Protein AF-A0A951CZ72-F1 (afdb_monomer)

Secondary structure (DSSP, 8-state):
-PPPEEEE-TTSTHHHHHHHHHHHT---EEEE--GGGGGSHHHHHH-TTS-S-EEE-TTS-EEE-HHHHHHHHHHH-GGG--SPPTT-HHHHHHHHHHHHIIIIIHHHHHHHHHHHHTT----THHHHHHTT-

Sequence (133 aa):
MTRPRLYYMPRTRSSRVLWLLEEIGAPYDLTEIRGAQRRSEDHLLRHPLGRVPALQLGDGETMFESAAICLQLTDLNPGAGLIGPIGSTARALVYQWVVFAVAELEGPLFRWIHELGEGVTDSPAHDRFADAA

Foldseek 3Di:
DAAKEWEDEPPDLSVLLVVLCVLLVGDHHYHYQDDCSLVDPVQCVQPVNSDDTWMQHRVRDIDDDSLVSSVVVCVVRVVSVPADDPPDPRNVVVVVVSCCCVPPNVVVVVVVVVCVVVVNPDDPVVVVVVVVD

Radius of gyration: 17.44 Å; Cα contacts (8 Å, |Δi|>4): 153; chains: 1; bounding box: 43×34×42 Å

pLDDT: mean 89.32, std 14.62, range [40.91, 98.62]

Solvent-accessible surface area (backbone atoms only — not comparable to full-atom values): 7646 Å² total; per-residue (Å²): 124,53,66,33,34,41,35,28,41,89,96,43,66,21,48,59,44,56,49,50,42,60,74,60,67,59,77,66,45,82,42,81,57,56,81,71,48,32,72,33,70,76,40,33,76,46,23,86,82,32,62,57,26,26,38,33,42,38,87,68,53,64,44,52,53,46,67,57,49,44,56,50,54,35,66,77,37,64,88,60,66,80,58,48,58,91,93,34,68,64,27,51,52,51,50,51,52,55,50,44,40,66,74,60,46,44,60,57,50,55,50,49,55,49,36,54,75,72,70,51,86,82,57,81,66,61,59,66,60,64,79,74,114

Structure (mmCIF, N/CA/C/O backbone):
data_AF-A0A951CZ72-F1
#
_entry.id   AF-A0A951CZ72-F1
#
loop_
_atom_site.group_PDB
_atom_site.id
_atom_site.type_symbol
_atom_site.label_atom_id
_atom_site.label_alt_id
_atom_site.label_comp_id
_atom_site.label_asym_id
_atom_site.label_entity_id
_atom_site.label_seq_id
_atom_site.pdbx_PDB_ins_code
_atom_site.Cartn_x
_atom_site.Cartn_y
_atom_site.Cartn_z
_atom_site.occupancy
_atom_site.B_iso_or_equiv
_atom_site.auth_seq_id
_atom_site.auth_comp_id
_atom_site.auth_asym_id
_atom_site.auth_atom_id
_atom_site.pdbx_PDB_model_num
ATOM 1 N N . MET A 1 1 ? -19.123 8.563 -7.603 1.00 56.09 1 MET A N 1
ATOM 2 C CA . MET A 1 1 ? -17.717 8.177 -7.360 1.00 56.09 1 MET A CA 1
ATOM 3 C C . MET A 1 1 ? -17.443 6.922 -8.161 1.00 56.09 1 MET A C 1
ATOM 5 O O . MET A 1 1 ? -18.317 6.062 -8.217 1.00 56.09 1 MET A O 1
ATOM 9 N N . THR A 1 2 ? -16.310 6.855 -8.852 1.00 76.31 2 THR A N 1
ATOM 10 C CA . THR A 1 2 ? -15.920 5.674 -9.633 1.00 76.31 2 THR A CA 1
ATOM 11 C C . THR A 1 2 ? -15.331 4.610 -8.710 1.00 76.31 2 THR A C 1
ATOM 13 O O . THR A 1 2 ? -14.858 4.918 -7.620 1.00 76.31 2 THR A O 1
ATOM 16 N N . ARG A 1 3 ? -15.374 3.341 -9.118 1.00 90.81 3 ARG A N 1
ATOM 17 C CA . ARG A 1 3 ? -14.654 2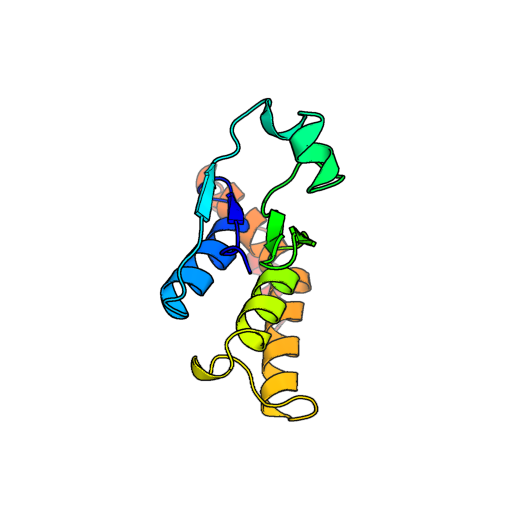.270 -8.412 1.00 90.81 3 ARG A CA 1
ATOM 18 C C . ARG A 1 3 ? -13.138 2.485 -8.532 1.00 90.81 3 ARG A C 1
ATOM 20 O O . ARG A 1 3 ? -12.703 2.989 -9.572 1.00 90.81 3 ARG A O 1
ATOM 27 N N . PRO A 1 4 ? -12.340 2.123 -7.514 1.00 95.69 4 PRO A N 1
ATOM 28 C CA . PRO A 1 4 ? -10.891 2.237 -7.600 1.00 95.69 4 PRO A CA 1
ATOM 29 C C . PRO A 1 4 ? -10.341 1.334 -8.708 1.00 95.69 4 PRO A C 1
ATOM 31 O O . PRO A 1 4 ? -10.908 0.278 -8.996 1.00 95.69 4 PRO A O 1
ATOM 34 N N . ARG A 1 5 ? -9.224 1.735 -9.321 1.00 97.69 5 ARG A N 1
ATOM 35 C CA . ARG A 1 5 ? -8.542 0.962 -10.365 1.00 97.69 5 ARG A CA 1
ATOM 36 C C . ARG A 1 5 ? -7.110 0.645 -9.973 1.00 97.69 5 ARG A C 1
ATOM 38 O O . ARG A 1 5 ? -6.295 1.549 -9.794 1.00 97.69 5 ARG A O 1
ATOM 45 N N . LEU A 1 6 ? -6.796 -0.644 -9.905 1.00 98.12 6 LEU A N 1
ATOM 46 C CA . LEU A 1 6 ? -5.459 -1.143 -9.622 1.00 98.12 6 LEU A CA 1
ATOM 47 C C . LEU A 1 6 ? -4.693 -1.417 -10.922 1.00 98.12 6 LEU A C 1
ATOM 49 O O . LEU A 1 6 ? -5.098 -2.244 -11.741 1.00 98.12 6 LEU A O 1
ATOM 53 N N . TYR A 1 7 ? -3.538 -0.771 -11.066 1.00 98.19 7 TYR A N 1
ATOM 54 C CA . TYR A 1 7 ? -2.551 -1.068 -12.099 1.00 98.19 7 TYR A CA 1
ATOM 55 C C . TYR A 1 7 ? -1.487 -2.009 -11.520 1.00 98.19 7 TYR A C 1
ATOM 57 O O . TYR A 1 7 ? -0.756 -1.637 -10.596 1.00 98.19 7 TYR A O 1
ATOM 65 N N . TYR A 1 8 ? -1.410 -3.239 -12.036 1.00 97.06 8 TYR A N 1
ATOM 66 C CA . TYR A 1 8 ? -0.665 -4.336 -11.402 1.00 97.06 8 TYR A CA 1
ATOM 67 C C . TYR A 1 8 ? 0.168 -5.167 -12.384 1.00 97.06 8 TYR A C 1
ATOM 69 O O . TYR A 1 8 ? 0.017 -5.069 -13.598 1.00 97.06 8 TYR A O 1
ATOM 77 N N . MET A 1 9 ? 1.046 -6.008 -11.837 1.00 94.00 9 MET A N 1
ATOM 78 C CA . MET A 1 9 ? 1.746 -7.062 -12.573 1.00 94.00 9 MET A CA 1
ATOM 79 C C . MET A 1 9 ? 1.851 -8.306 -11.677 1.00 94.00 9 MET A C 1
ATOM 81 O O . MET A 1 9 ? 2.240 -8.163 -10.511 1.00 94.00 9 MET A O 1
ATOM 85 N N . PRO A 1 10 ? 1.555 -9.520 -12.176 1.00 89.12 10 PRO A N 1
ATOM 86 C CA . PRO A 1 10 ? 1.688 -10.747 -11.392 1.00 89.12 10 PRO A CA 1
ATOM 87 C C . PRO A 1 10 ? 3.093 -10.927 -10.803 1.00 89.12 10 PRO A C 1
ATOM 89 O O . PRO A 1 10 ? 4.080 -10.525 -11.418 1.00 89.12 10 PRO A O 1
ATOM 92 N N . ARG A 1 11 ? 3.187 -11.582 -9.636 1.00 85.94 11 ARG A N 1
ATOM 93 C CA . ARG A 1 11 ? 4.459 -11.873 -8.937 1.00 85.94 11 ARG A CA 1
ATOM 94 C C . ARG A 1 11 ? 5.269 -10.614 -8.594 1.00 85.94 11 ARG A C 1
ATOM 96 O O . ARG A 1 11 ? 6.490 -10.586 -8.703 1.00 85.94 11 ARG A O 1
ATOM 103 N N . THR A 1 12 ? 4.581 -9.557 -8.168 1.00 91.19 12 THR A N 1
ATOM 104 C CA . THR A 1 12 ? 5.208 -8.324 -7.672 1.00 91.19 12 THR A CA 1
ATOM 105 C C . THR A 1 12 ? 4.564 -7.877 -6.369 1.00 91.19 12 THR A C 1
ATOM 107 O O . THR A 1 12 ? 3.573 -8.443 -5.916 1.00 91.19 12 THR A O 1
ATOM 110 N N . ARG A 1 13 ? 5.064 -6.777 -5.801 1.00 94.44 13 ARG A N 1
ATOM 111 C CA . ARG A 1 13 ? 4.446 -6.114 -4.646 1.00 94.44 13 ARG A CA 1
ATOM 112 C C . ARG A 1 13 ? 2.992 -5.697 -4.885 1.00 94.44 13 ARG A C 1
ATOM 114 O O . ARG A 1 13 ? 2.265 -5.531 -3.916 1.00 94.44 13 ARG A O 1
ATOM 121 N N . SER A 1 14 ? 2.536 -5.585 -6.137 1.00 95.88 14 SER A N 1
ATOM 122 C CA . SER A 1 14 ? 1.122 -5.311 -6.429 1.00 95.88 14 SER A CA 1
ATOM 123 C C . SER A 1 14 ? 0.179 -6.448 -6.011 1.00 95.88 14 SER A C 1
ATOM 125 O O . SER A 1 14 ? -0.989 -6.184 -5.738 1.00 95.88 14 SER A O 1
ATOM 127 N N . SER A 1 15 ? 0.684 -7.678 -5.849 1.00 93.81 15 SER A N 1
ATOM 128 C CA . SER A 1 15 ? -0.110 -8.827 -5.399 1.00 93.81 15 SER A CA 1
ATOM 129 C C . SER A 1 15 ? -0.722 -8.637 -4.009 1.00 93.81 15 SER A C 1
ATOM 131 O O . SER A 1 15 ? -1.824 -9.119 -3.784 1.00 93.81 15 SER A O 1
ATOM 133 N N . ARG A 1 16 ? -0.073 -7.899 -3.094 1.00 95.19 16 ARG A N 1
ATOM 134 C CA . ARG A 1 16 ? -0.660 -7.637 -1.765 1.00 95.19 16 ARG A CA 1
ATOM 135 C C . ARG A 1 16 ? -1.873 -6.712 -1.829 1.00 95.19 16 ARG A C 1
ATOM 137 O O . ARG A 1 16 ? -2.802 -6.877 -1.055 1.00 95.19 16 ARG A O 1
ATOM 144 N N . VAL A 1 17 ? -1.855 -5.747 -2.753 1.00 97.62 17 VAL A N 1
ATOM 145 C CA . VAL A 1 17 ? -2.970 -4.812 -2.940 1.00 97.62 17 VAL A CA 1
ATOM 146 C C . VAL A 1 17 ? -4.148 -5.551 -3.553 1.00 97.62 17 VAL A C 1
ATOM 148 O O . VAL A 1 17 ? -5.269 -5.387 -3.092 1.00 97.62 17 VAL A O 1
ATOM 151 N N . LEU A 1 18 ? -3.874 -6.397 -4.552 1.00 96.44 18 LEU A N 1
ATOM 152 C CA . LEU A 1 18 ? -4.884 -7.267 -5.141 1.00 96.44 18 LEU A CA 1
ATOM 153 C C . LEU A 1 18 ? -5.515 -8.173 -4.076 1.00 96.44 18 LEU A C 1
ATOM 155 O O . LEU A 1 18 ? -6.730 -8.194 -3.955 1.00 96.44 18 LEU A O 1
ATOM 159 N N . TRP A 1 19 ? -4.699 -8.849 -3.262 1.00 96.25 19 TRP A N 1
ATOM 160 C CA . TRP A 1 19 ? -5.198 -9.693 -2.176 1.00 96.25 19 TRP A CA 1
ATOM 161 C C . TRP A 1 19 ? -6.050 -8.911 -1.170 1.00 96.25 19 TRP A C 1
ATOM 163 O O . TRP A 1 19 ? -7.154 -9.333 -0.856 1.00 96.25 19 TRP A O 1
ATOM 173 N N . LEU A 1 20 ? -5.596 -7.736 -0.726 1.00 97.25 20 LEU A N 1
ATOM 174 C CA . LEU A 1 20 ? -6.371 -6.910 0.199 1.00 97.25 20 LEU A CA 1
ATOM 175 C C . LEU A 1 20 ? -7.728 -6.482 -0.383 1.00 97.25 20 LEU A C 1
ATOM 177 O O . LEU A 1 20 ? -8.713 -6.447 0.346 1.00 97.25 20 LEU A O 1
ATOM 181 N N . LEU A 1 21 ? -7.792 -6.139 -1.673 1.00 95.75 21 LEU A N 1
ATOM 182 C CA . LEU A 1 21 ? -9.057 -5.787 -2.326 1.00 95.75 21 LEU A CA 1
ATOM 183 C C . LEU A 1 21 ? -10.044 -6.962 -2.321 1.00 95.75 21 LEU A C 1
ATOM 185 O O . LEU A 1 21 ? -11.229 -6.740 -2.079 1.00 95.75 21 LEU A O 1
ATOM 189 N N . GLU A 1 22 ? -9.553 -8.189 -2.525 1.00 96.06 22 GLU A N 1
ATOM 190 C CA . GLU A 1 22 ? -10.360 -9.409 -2.389 1.00 96.06 22 GLU A CA 1
ATOM 191 C C . GLU A 1 22 ? -10.850 -9.611 -0.947 1.00 96.06 22 GLU A C 1
ATOM 193 O O . GLU A 1 22 ? -12.037 -9.846 -0.743 1.00 96.06 22 GLU A O 1
ATOM 198 N N . GLU A 1 23 ? -9.979 -9.452 0.058 1.00 95.94 23 GLU A N 1
ATOM 199 C CA . GLU A 1 23 ? -10.349 -9.583 1.482 1.00 95.94 23 GLU A CA 1
ATOM 200 C C . GLU A 1 23 ? -11.390 -8.542 1.920 1.00 95.94 23 GLU A C 1
ATOM 202 O O . GLU A 1 23 ? -12.292 -8.837 2.701 1.00 95.94 23 GLU A O 1
ATOM 207 N N . ILE A 1 24 ? -11.290 -7.312 1.406 1.00 95.81 24 ILE A N 1
ATOM 208 C CA . ILE A 1 24 ? -12.277 -6.255 1.661 1.00 95.81 24 ILE A CA 1
ATOM 209 C C . ILE A 1 24 ? -13.623 -6.582 0.986 1.00 95.81 24 ILE A C 1
ATOM 211 O O . ILE A 1 24 ? -14.671 -6.141 1.462 1.00 95.81 24 ILE A O 1
ATOM 215 N N . GLY A 1 25 ? -13.614 -7.316 -0.131 1.00 92.25 25 GLY A N 1
ATOM 216 C CA . GLY A 1 25 ? -14.812 -7.635 -0.910 1.00 92.25 25 GLY A CA 1
ATOM 217 C C . GLY A 1 25 ? -15.426 -6.432 -1.641 1.00 92.25 25 GLY A C 1
ATOM 218 O O . GLY A 1 25 ? -16.592 -6.476 -2.038 1.00 92.25 25 GLY A O 1
ATOM 219 N N . ALA A 1 26 ? -14.673 -5.340 -1.812 1.00 86.31 26 ALA A N 1
ATOM 220 C CA . ALA A 1 26 ? -15.140 -4.144 -2.512 1.00 86.31 26 ALA A CA 1
ATOM 221 C C . ALA A 1 26 ? -14.942 -4.269 -4.035 1.00 86.31 26 ALA A C 1
ATOM 223 O O . ALA A 1 26 ? -13.934 -4.812 -4.483 1.00 86.31 26 ALA A O 1
ATOM 224 N N . PRO A 1 27 ? -15.850 -3.721 -4.865 1.00 91.75 27 PRO A N 1
ATOM 225 C CA . PRO A 1 27 ? -15.679 -3.731 -6.313 1.00 91.75 27 PRO A CA 1
ATOM 226 C C . PRO A 1 27 ? -14.517 -2.826 -6.744 1.00 91.75 27 PRO A C 1
ATOM 228 O O . PRO A 1 27 ? -14.433 -1.666 -6.338 1.00 91.75 27 PRO A O 1
ATOM 231 N N . TYR A 1 28 ? -13.670 -3.322 -7.644 1.00 95.69 28 TYR A N 1
ATOM 232 C CA . TYR A 1 28 ? -12.545 -2.580 -8.211 1.00 95.69 28 TYR A CA 1
ATOM 233 C C . TYR A 1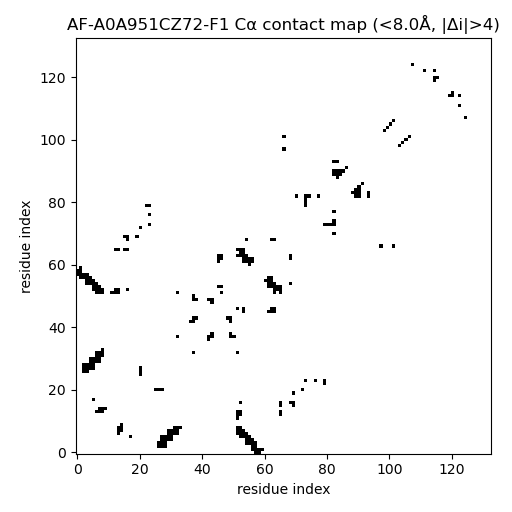 28 ? -12.351 -2.921 -9.695 1.00 95.69 28 TYR A C 1
ATOM 235 O O . TYR A 1 28 ? -12.830 -3.940 -10.189 1.00 95.69 28 TYR A O 1
ATOM 243 N N . ASP A 1 29 ? -11.664 -2.043 -10.420 1.00 97.00 29 ASP A N 1
ATOM 244 C CA . ASP A 1 29 ? -11.166 -2.324 -11.764 1.00 97.00 29 ASP A CA 1
ATOM 245 C C . ASP A 1 29 ? -9.708 -2.786 -11.706 1.00 97.00 29 ASP A C 1
ATOM 247 O O . ASP A 1 29 ? -8.901 -2.265 -10.934 1.00 97.00 29 ASP A O 1
ATOM 251 N N . LEU A 1 30 ? -9.340 -3.711 -12.587 1.00 96.44 30 LEU A N 1
ATOM 252 C CA . LEU A 1 30 ? -7.986 -4.241 -12.678 1.00 96.44 30 LEU A CA 1
ATOM 253 C C . LEU A 1 30 ? -7.388 -3.944 -14.053 1.00 96.44 30 LEU A C 1
ATOM 255 O O . LEU A 1 30 ? -8.049 -4.070 -15.083 1.00 96.44 30 LEU A O 1
ATOM 259 N N . THR A 1 31 ? -6.131 -3.513 -14.097 1.00 97.12 31 THR A N 1
ATOM 260 C CA . THR A 1 31 ? -5.403 -3.274 -15.350 1.00 97.12 31 THR A CA 1
ATOM 261 C C . THR A 1 31 ? -3.982 -3.802 -15.227 1.00 97.12 31 THR A C 1
ATOM 263 O O . THR A 1 31 ? -3.184 -3.315 -14.430 1.00 97.12 31 THR A O 1
ATOM 266 N N . GLU A 1 32 ? -3.658 -4.821 -16.016 1.00 96.06 32 GLU A N 1
ATOM 267 C CA . GLU A 1 32 ? -2.311 -5.383 -16.047 1.00 96.06 32 GLU A CA 1
ATOM 268 C C . GLU A 1 32 ? -1.364 -4.468 -16.838 1.00 96.06 32 GLU A C 1
ATOM 270 O O . GLU A 1 32 ? -1.675 -4.055 -17.955 1.00 96.06 32 GLU A O 1
ATOM 275 N N . ILE A 1 33 ? -0.196 -4.172 -16.267 1.00 96.38 33 ILE A N 1
ATOM 276 C CA . ILE A 1 33 ? 0.885 -3.419 -16.906 1.00 96.38 33 ILE A CA 1
ATOM 277 C C . ILE A 1 33 ? 1.995 -4.392 -17.310 1.00 96.38 33 ILE A C 1
ATOM 279 O O . ILE A 1 33 ? 2.611 -5.038 -16.460 1.00 96.38 33 ILE A O 1
ATOM 283 N N . ARG A 1 34 ? 2.293 -4.466 -18.611 1.00 92.50 34 ARG A N 1
ATOM 284 C CA . ARG A 1 34 ? 3.244 -5.421 -19.199 1.00 92.50 34 ARG A CA 1
ATOM 285 C C . ARG A 1 34 ? 4.440 -4.735 -19.849 1.00 92.50 34 ARG A C 1
ATOM 287 O O . ARG A 1 34 ? 4.289 -3.766 -20.591 1.00 92.50 34 ARG A O 1
ATOM 294 N N . GLY A 1 35 ? 5.634 -5.297 -19.642 1.00 90.44 35 GLY A N 1
ATOM 295 C CA . GLY A 1 35 ? 6.849 -4.961 -20.397 1.00 90.44 35 GLY A CA 1
ATOM 296 C C . GLY A 1 35 ? 7.085 -3.453 -20.549 1.00 90.44 35 GLY A C 1
ATOM 297 O O . GLY A 1 35 ? 7.260 -2.741 -19.558 1.00 90.44 35 GLY A O 1
ATOM 298 N N . ALA A 1 36 ? 7.060 -2.971 -21.795 1.00 92.31 36 ALA A N 1
ATOM 299 C CA . ALA A 1 36 ? 7.306 -1.573 -22.149 1.00 92.31 36 ALA A CA 1
ATOM 300 C C . ALA A 1 36 ? 6.237 -0.587 -21.639 1.00 92.31 36 ALA A C 1
ATOM 302 O O . ALA A 1 36 ? 6.546 0.591 -21.467 1.00 92.31 36 ALA A O 1
ATOM 303 N N . GLN A 1 37 ? 5.016 -1.038 -21.314 1.00 93.62 37 GLN A N 1
ATOM 304 C CA . GLN A 1 37 ? 3.948 -0.162 -20.797 1.00 93.62 37 GLN A CA 1
ATOM 305 C C . GLN A 1 37 ? 4.348 0.539 -19.493 1.00 93.62 37 GLN A C 1
ATOM 307 O O . GLN A 1 37 ? 3.897 1.648 -19.223 1.00 93.62 37 GLN A O 1
ATOM 312 N N . ARG A 1 38 ? 5.272 -0.052 -18.726 1.00 94.06 38 ARG A N 1
ATOM 313 C CA . ARG A 1 38 ? 5.882 0.552 -17.531 1.00 94.06 38 ARG A CA 1
ATOM 314 C C . ARG A 1 38 ? 6.585 1.887 -17.798 1.00 94.06 38 ARG A C 1
ATOM 316 O O . ARG A 1 38 ? 6.833 2.636 -16.860 1.00 94.06 38 ARG A O 1
ATOM 323 N N . ARG A 1 39 ? 6.958 2.149 -19.051 1.00 96.06 39 ARG A N 1
ATOM 324 C CA . ARG A 1 39 ? 7.629 3.372 -19.509 1.00 96.06 39 ARG A CA 1
ATOM 325 C C . ARG A 1 39 ? 6.731 4.251 -20.382 1.00 96.06 39 ARG A C 1
ATOM 327 O O . ARG A 1 39 ? 7.216 5.246 -20.902 1.00 96.06 39 ARG A O 1
ATOM 334 N N . SER A 1 40 ? 5.458 3.888 -20.554 1.00 97.00 40 SER A N 1
ATOM 335 C CA . SER A 1 40 ? 4.495 4.751 -21.243 1.00 97.00 40 SER A CA 1
ATOM 336 C C . SER A 1 40 ? 4.282 6.046 -20.463 1.00 97.00 40 SER A C 1
ATOM 338 O O . SER A 1 40 ? 4.328 6.038 -19.232 1.00 97.00 40 SER A O 1
ATOM 340 N N . GLU A 1 41 ? 4.029 7.136 -21.183 1.00 96.81 41 GLU A N 1
ATOM 341 C CA . GLU A 1 41 ? 3.721 8.445 -20.599 1.00 96.81 41 GLU A CA 1
ATOM 342 C C . GLU A 1 41 ? 2.561 8.342 -19.597 1.00 96.81 41 GLU A C 1
ATOM 344 O O . GLU A 1 41 ? 2.718 8.702 -18.431 1.00 96.81 41 GLU A O 1
ATOM 349 N N . ASP A 1 42 ? 1.468 7.686 -19.998 1.00 95.44 42 ASP A N 1
ATOM 350 C CA . ASP A 1 42 ? 0.309 7.407 -19.147 1.00 95.44 42 ASP A CA 1
ATOM 351 C C . ASP A 1 42 ? 0.665 6.718 -17.823 1.00 95.44 42 ASP A C 1
ATOM 353 O O . ASP A 1 42 ? 0.112 7.051 -16.775 1.00 95.44 42 ASP A O 1
ATOM 357 N N . HIS A 1 43 ? 1.555 5.720 -17.840 1.00 97.00 43 HIS A N 1
ATOM 358 C CA . HIS A 1 43 ? 1.917 5.005 -16.611 1.00 97.00 43 HIS A CA 1
ATOM 359 C C . HIS A 1 43 ? 2.901 5.794 -15.749 1.00 97.00 43 HIS A C 1
ATOM 361 O O . HIS A 1 43 ? 2.847 5.706 -14.523 1.00 97.00 43 HIS A O 1
ATOM 367 N N . LEU A 1 44 ? 3.773 6.590 -16.364 1.00 97.19 44 LEU A N 1
ATOM 368 C CA . LEU A 1 44 ? 4.699 7.458 -15.639 1.00 97.19 44 LEU A CA 1
ATOM 369 C C . LEU A 1 44 ? 3.972 8.590 -14.902 1.00 97.19 44 LEU A C 1
ATOM 371 O O . LEU A 1 44 ? 4.399 8.951 -13.806 1.00 97.19 44 LEU A O 1
ATOM 375 N N . LEU A 1 45 ? 2.840 9.069 -15.432 1.00 96.00 45 LEU A N 1
ATOM 376 C CA . LEU A 1 45 ? 1.948 9.996 -14.723 1.00 96.00 45 LEU A CA 1
ATOM 377 C C . LEU A 1 45 ? 1.332 9.373 -13.458 1.00 96.00 45 LEU A C 1
ATOM 379 O O . LEU A 1 45 ? 1.089 10.077 -12.484 1.00 96.00 45 LEU A O 1
ATOM 383 N N . ARG A 1 46 ? 1.109 8.052 -13.445 1.00 96.00 46 ARG A N 1
ATOM 384 C CA . ARG A 1 46 ? 0.556 7.318 -12.288 1.00 96.00 46 ARG A CA 1
ATOM 385 C C . ARG A 1 46 ? 1.621 6.930 -11.268 1.00 96.00 46 ARG A C 1
ATOM 387 O O . ARG A 1 46 ? 1.359 6.903 -10.070 1.00 96.00 46 ARG A O 1
ATOM 394 N N . HIS A 1 47 ? 2.813 6.570 -11.742 1.00 97.19 47 HIS A N 1
ATOM 395 C CA . HIS A 1 47 ? 3.938 6.201 -10.896 1.00 97.19 47 HIS A CA 1
ATOM 396 C C . HIS A 1 47 ? 5.247 6.737 -11.494 1.00 97.19 47 HIS A C 1
ATOM 398 O O . HIS A 1 47 ? 5.725 6.193 -12.494 1.00 97.19 47 HIS A O 1
ATOM 404 N N . PRO A 1 48 ? 5.928 7.688 -10.826 1.00 95.38 48 PRO A N 1
ATOM 405 C CA . PRO A 1 48 ? 7.085 8.387 -11.399 1.00 95.38 48 PRO A CA 1
ATOM 406 C C . PRO A 1 48 ? 8.287 7.477 -11.708 1.00 95.38 48 PRO A C 1
ATOM 408 O O . PRO A 1 48 ? 9.146 7.819 -12.514 1.00 95.38 48 PRO A O 1
ATOM 411 N N . LEU A 1 49 ? 8.358 6.289 -11.096 1.00 96.50 49 LEU A N 1
ATOM 412 C CA . LEU A 1 49 ? 9.419 5.303 -11.335 1.00 96.50 49 LEU A CA 1
ATOM 413 C C . LEU A 1 49 ? 9.042 4.241 -12.381 1.00 96.50 49 LEU A C 1
ATOM 415 O O . LEU A 1 49 ? 9.854 3.355 -12.677 1.00 96.50 49 LEU A O 1
ATOM 419 N N . GLY A 1 50 ? 7.818 4.277 -12.918 1.00 96.25 50 GLY A N 1
ATOM 420 C CA . GLY A 1 50 ? 7.305 3.265 -13.844 1.00 96.25 50 GLY A CA 1
ATOM 421 C C . GLY A 1 50 ? 7.183 1.871 -13.213 1.00 96.25 50 GLY A C 1
ATOM 422 O O . GLY A 1 50 ? 7.405 0.842 -13.864 1.00 96.25 50 GLY A O 1
ATOM 423 N N . ARG A 1 51 ? 6.937 1.810 -11.901 1.00 96.44 51 ARG A N 1
ATOM 424 C CA . ARG A 1 51 ? 6.750 0.556 -11.153 1.00 96.44 51 ARG A CA 1
ATOM 425 C C . ARG A 1 51 ? 5.259 0.298 -10.927 1.00 96.44 51 ARG A C 1
ATOM 427 O O . ARG A 1 51 ? 4.411 1.095 -11.317 1.00 96.44 51 ARG A O 1
ATOM 434 N N . VAL A 1 52 ? 4.960 -0.853 -10.341 1.00 96.69 52 VAL 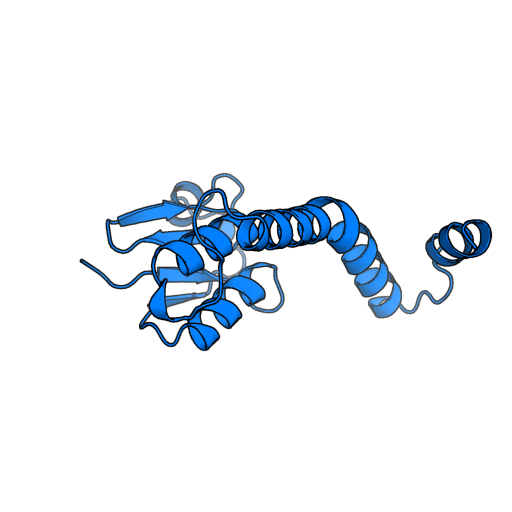A N 1
ATOM 435 C CA . VAL A 1 52 ? 3.629 -1.234 -9.861 1.00 96.69 52 VAL A CA 1
ATOM 436 C C . VAL A 1 52 ? 3.747 -1.647 -8.389 1.00 96.69 52 VAL A C 1
ATOM 438 O O . VAL A 1 52 ? 4.809 -2.145 -7.995 1.00 96.69 52 VAL A O 1
ATOM 441 N N . PRO A 1 53 ? 2.687 -1.492 -7.579 1.00 98.12 53 PRO A N 1
AT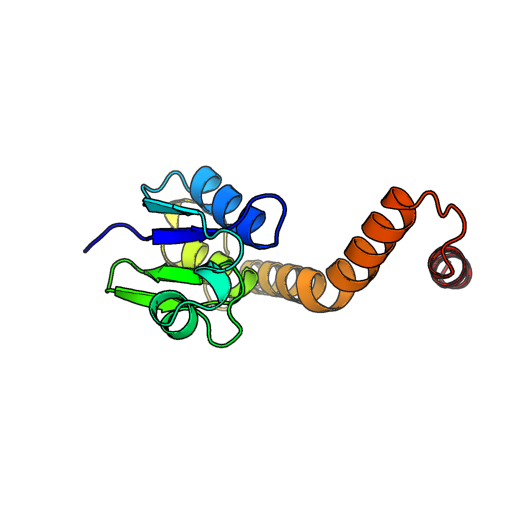OM 442 C CA . PRO A 1 53 ? 1.351 -1.010 -7.948 1.00 98.12 53 PRO A CA 1
ATOM 443 C C . PRO A 1 53 ? 1.257 0.512 -8.132 1.00 98.12 53 PRO A C 1
ATOM 445 O O . PRO A 1 53 ? 2.061 1.262 -7.585 1.00 98.12 53 PRO A O 1
ATOM 448 N N . ALA A 1 54 ? 0.229 0.934 -8.866 1.00 98.25 54 ALA A N 1
ATOM 449 C CA . ALA A 1 54 ? -0.385 2.253 -8.739 1.00 98.25 54 ALA A CA 1
ATOM 450 C C . ALA A 1 54 ? -1.898 2.054 -8.578 1.00 98.25 54 ALA A C 1
ATOM 452 O O . ALA A 1 54 ? -2.469 1.174 -9.230 1.00 98.25 54 ALA A O 1
ATOM 453 N N . LEU A 1 55 ? -2.538 2.834 -7.712 1.00 98.19 55 LEU A N 1
ATOM 454 C CA . LEU A 1 55 ? -3.977 2.786 -7.478 1.00 98.19 55 LEU A CA 1
ATOM 455 C C . LEU A 1 55 ? -4.581 4.140 -7.830 1.00 98.19 55 LEU A C 1
ATOM 457 O O . LEU A 1 55 ? -4.195 5.148 -7.246 1.00 98.19 55 LEU A O 1
ATOM 461 N N . GLN A 1 56 ? -5.543 4.144 -8.747 1.00 97.75 56 GLN A N 1
ATOM 462 C CA . GLN A 1 56 ? -6.445 5.275 -8.918 1.00 97.75 56 GLN A CA 1
ATOM 463 C C . GLN A 1 56 ? -7.623 5.112 -7.953 1.00 97.75 56 GLN A C 1
ATOM 465 O O . GLN A 1 56 ? -8.308 4.087 -7.975 1.00 97.75 56 GLN A O 1
ATOM 470 N N . LEU A 1 57 ? -7.833 6.102 -7.095 1.00 95.94 57 LEU A N 1
ATOM 471 C CA . LEU A 1 57 ? -8.908 6.168 -6.114 1.00 95.94 57 LEU A CA 1
ATOM 472 C C . LEU A 1 57 ? -10.241 6.551 -6.778 1.00 95.94 57 LEU A C 1
ATOM 474 O O . LEU A 1 57 ? -10.303 6.944 -7.944 1.00 95.94 57 LEU A O 1
ATOM 478 N N . GLY A 1 58 ? -11.342 6.413 -6.035 1.00 91.56 58 GLY A N 1
ATOM 479 C CA . GLY A 1 58 ? -12.689 6.667 -6.561 1.00 91.56 58 GLY A CA 1
ATOM 480 C C . GLY A 1 58 ? -13.028 8.140 -6.825 1.00 91.56 58 GLY A C 1
ATOM 481 O O . GLY A 1 58 ? -14.063 8.433 -7.433 1.00 91.56 58 GLY A O 1
ATOM 482 N N . ASP A 1 59 ? -12.171 9.049 -6.366 1.00 92.94 59 ASP A N 1
ATOM 483 C CA . ASP A 1 59 ? -12.173 10.487 -6.648 1.00 92.94 59 ASP A CA 1
ATOM 484 C C . ASP A 1 59 ? -11.265 10.867 -7.835 1.00 92.94 59 ASP A C 1
ATOM 486 O O . ASP A 1 59 ? -11.276 12.015 -8.269 1.00 92.94 59 ASP A O 1
ATOM 490 N N . GLY A 1 60 ? -10.537 9.902 -8.408 1.00 92.69 60 GLY A N 1
ATOM 491 C CA . GLY A 1 60 ? -9.663 10.088 -9.565 1.00 92.69 60 GLY A CA 1
ATOM 492 C C . GLY A 1 60 ? -8.190 10.318 -9.222 1.00 92.69 60 GLY A C 1
ATOM 493 O O . GLY A 1 60 ? -7.357 10.176 -10.123 1.00 92.69 60 GLY A O 1
ATOM 494 N N . GLU A 1 61 ? -7.860 10.589 -7.955 1.00 95.50 61 GLU A N 1
ATOM 495 C CA . GLU A 1 61 ? -6.476 10.745 -7.499 1.00 95.50 61 GLU A CA 1
ATOM 496 C C . GLU A 1 61 ? -5.698 9.437 -7.631 1.00 95.50 61 GLU A C 1
ATOM 498 O O . GLU A 1 61 ? -6.263 8.343 -7.577 1.00 95.50 61 GLU A O 1
ATOM 503 N N . THR A 1 62 ? -4.383 9.530 -7.822 1.00 96.69 62 THR A N 1
ATOM 504 C CA . THR A 1 62 ? -3.523 8.347 -7.948 1.00 96.69 62 THR A CA 1
ATOM 505 C C . THR A 1 62 ? -2.481 8.305 -6.848 1.00 96.69 62 THR A C 1
ATOM 507 O O . THR A 1 62 ? -1.822 9.296 -6.552 1.00 96.69 62 THR A O 1
ATOM 510 N N . MET A 1 63 ? -2.287 7.120 -6.280 1.00 97.56 63 MET A N 1
ATOM 511 C CA . MET A 1 63 ? -1.248 6.855 -5.296 1.00 97.56 63 MET A CA 1
ATOM 512 C C . MET A 1 63 ? -0.405 5.639 -5.691 1.00 97.56 63 MET A C 1
ATOM 514 O O . MET A 1 63 ? -0.873 4.702 -6.343 1.00 97.56 63 MET A O 1
ATOM 518 N N . PHE A 1 64 ? 0.854 5.652 -5.272 1.00 97.56 64 PHE A N 1
ATOM 519 C CA . PHE A 1 64 ? 1.792 4.538 -5.391 1.00 97.56 64 PHE A CA 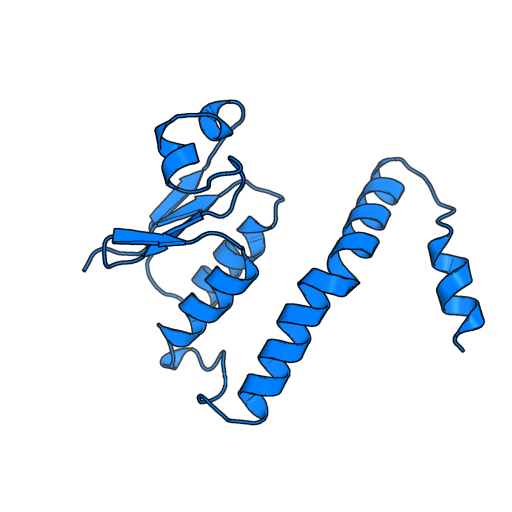1
ATOM 520 C C . PHE A 1 64 ? 2.349 4.185 -4.002 1.00 97.56 64 PHE A C 1
ATOM 522 O O . PHE A 1 64 ? 1.954 4.785 -3.008 1.00 97.56 64 PHE A O 1
ATOM 529 N N . GLU A 1 65 ? 3.237 3.191 -3.943 1.00 97.69 65 GLU A N 1
ATOM 530 C CA . GLU A 1 65 ? 3.652 2.452 -2.738 1.00 97.69 65 GLU A CA 1
ATOM 531 C C . GLU A 1 65 ? 2.604 1.459 -2.220 1.00 97.69 65 GLU A C 1
ATOM 533 O O . GLU A 1 65 ? 1.560 1.811 -1.677 1.00 97.69 65 GLU A O 1
ATOM 538 N N . SER A 1 66 ? 2.914 0.165 -2.358 1.00 97.94 66 SER A N 1
ATOM 539 C CA . SER A 1 66 ? 1.972 -0.922 -2.047 1.00 97.94 66 SER A CA 1
ATOM 540 C C . SER A 1 66 ? 1.473 -0.915 -0.598 1.00 97.94 66 SER A C 1
ATOM 542 O O . SER A 1 66 ? 0.301 -1.184 -0.363 1.00 97.94 66 SER A O 1
ATOM 544 N N . ALA A 1 67 ? 2.334 -0.576 0.364 1.00 98.19 67 ALA A N 1
ATOM 545 C CA . ALA A 1 67 ? 1.964 -0.494 1.773 1.00 98.19 67 ALA A CA 1
ATOM 546 C C . ALA A 1 67 ? 1.054 0.707 2.068 1.00 98.19 67 ALA A C 1
ATOM 548 O O . ALA A 1 67 ? 0.056 0.553 2.767 1.00 98.19 67 ALA A O 1
ATOM 549 N N . ALA A 1 68 ? 1.353 1.875 1.489 1.00 98.25 68 ALA A N 1
ATOM 550 C CA . ALA A 1 68 ? 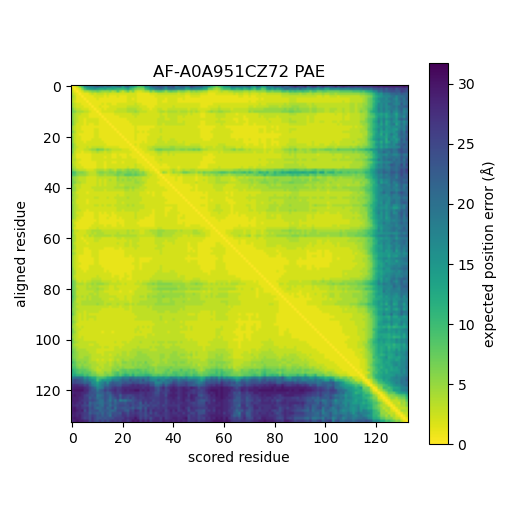0.516 3.064 1.630 1.00 98.25 68 ALA A CA 1
ATOM 551 C C . ALA A 1 68 ? -0.873 2.838 1.020 1.00 98.25 68 ALA A C 1
ATOM 553 O O . ALA A 1 68 ? -1.881 3.154 1.647 1.00 98.25 68 ALA A O 1
ATOM 554 N N . ILE A 1 69 ? -0.928 2.214 -0.162 1.00 98.31 69 ILE A N 1
ATOM 555 C CA . ILE A 1 69 ? -2.184 1.811 -0.801 1.00 98.31 69 ILE A CA 1
ATOM 556 C C . ILE A 1 69 ? -2.999 0.895 0.117 1.00 98.31 69 ILE A C 1
ATOM 558 O O . ILE A 1 69 ? -4.196 1.113 0.286 1.00 98.31 69 ILE A O 1
ATOM 562 N N . CYS A 1 70 ? -2.367 -0.112 0.728 1.00 98.19 70 CYS A N 1
ATOM 563 C CA . CYS A 1 70 ? -3.063 -1.014 1.640 1.00 98.19 70 CYS A CA 1
ATOM 564 C C . CYS A 1 70 ? -3.665 -0.281 2.843 1.00 98.19 70 CYS A C 1
ATOM 566 O O . CYS A 1 70 ? -4.842 -0.474 3.132 1.00 98.19 70 CYS A O 1
ATOM 568 N N . LEU A 1 71 ? -2.897 0.596 3.495 1.00 98.06 71 LEU A N 1
ATOM 569 C CA . LEU A 1 71 ? -3.388 1.391 4.625 1.00 98.06 71 LEU A CA 1
ATOM 570 C C . LEU A 1 71 ? -4.558 2.305 4.221 1.00 98.06 71 LEU A C 1
ATOM 572 O O . LEU A 1 71 ? -5.555 2.390 4.936 1.00 98.06 71 LEU A O 1
ATOM 576 N N . GLN A 1 72 ? -4.479 2.933 3.045 1.00 97.69 72 GLN A N 1
ATOM 577 C CA . GLN A 1 72 ? -5.570 3.762 2.532 1.00 97.69 72 GLN A CA 1
ATOM 578 C C . GLN A 1 72 ? -6.834 2.936 2.264 1.00 97.69 72 GLN A C 1
ATOM 580 O O . GLN A 1 72 ? -7.934 3.350 2.623 1.00 97.69 72 GLN A O 1
ATOM 585 N N . LEU A 1 73 ? -6.702 1.753 1.659 1.00 96.69 73 LEU A N 1
ATOM 586 C CA . LEU A 1 73 ? -7.840 0.873 1.395 1.00 96.69 73 LEU A CA 1
ATOM 587 C C . LEU A 1 73 ? -8.494 0.373 2.687 1.00 96.69 73 LEU A C 1
ATOM 589 O O . LEU A 1 73 ? -9.720 0.305 2.738 1.00 96.69 73 LEU A O 1
ATOM 593 N N . THR A 1 74 ? -7.721 0.077 3.737 1.00 96.94 74 THR A N 1
ATOM 594 C CA . THR A 1 74 ? -8.303 -0.284 5.039 1.00 96.94 74 THR A CA 1
ATOM 595 C C . THR A 1 74 ? -9.048 0.885 5.682 1.00 96.94 74 THR A C 1
ATOM 597 O O . THR A 1 74 ? -10.116 0.679 6.251 1.00 96.94 74 THR A O 1
ATOM 600 N N . ASP A 1 75 ? -8.542 2.114 5.538 1.00 96.38 75 ASP A N 1
ATOM 601 C CA . ASP A 1 75 ? -9.184 3.317 6.086 1.00 96.38 75 ASP A CA 1
ATOM 602 C C . ASP A 1 75 ? -10.481 3.675 5.353 1.00 96.38 75 ASP A C 1
ATOM 604 O O . ASP A 1 75 ? -11.453 4.098 5.979 1.00 96.38 75 ASP A O 1
ATOM 608 N N . LEU A 1 76 ? -10.528 3.452 4.038 1.00 94.81 76 LEU A N 1
ATOM 609 C CA . LEU A 1 76 ? -11.732 3.648 3.226 1.00 94.81 76 LEU A CA 1
ATOM 610 C C . LEU A 1 76 ? -12.801 2.567 3.449 1.00 94.81 76 LEU A C 1
ATOM 612 O O . LEU A 1 76 ? -13.951 2.768 3.064 1.00 94.81 76 LEU A O 1
ATOM 616 N N . ASN A 1 77 ? -12.446 1.437 4.069 1.00 94.44 77 ASN A N 1
ATOM 617 C CA . ASN A 1 77 ? -13.340 0.296 4.276 1.00 94.44 77 ASN A CA 1
ATOM 618 C C . ASN A 1 77 ? -13.365 -0.145 5.753 1.00 94.44 77 ASN A C 1
ATOM 620 O O . ASN A 1 77 ? -13.032 -1.291 6.064 1.00 94.44 77 ASN A O 1
ATOM 624 N N . PRO A 1 78 ? -13.805 0.720 6.690 1.00 93.31 78 PRO A N 1
ATOM 625 C CA . PRO A 1 78 ? -13.781 0.415 8.123 1.00 93.31 78 PRO A CA 1
ATOM 626 C C . PRO A 1 78 ? -14.632 -0.809 8.501 1.00 93.31 78 PRO A C 1
ATOM 628 O O . PRO A 1 78 ? -14.338 -1.480 9.487 1.00 93.31 78 PRO A O 1
ATOM 631 N N . GLY A 1 79 ? -15.653 -1.140 7.700 1.00 93.62 79 GLY A N 1
ATOM 632 C CA . GLY A 1 79 ? -16.487 -2.332 7.892 1.00 93.62 79 GLY A CA 1
ATOM 633 C C . GLY A 1 79 ? -15.739 -3.662 7.742 1.00 93.62 79 GLY A C 1
ATOM 634 O O . GLY A 1 79 ? -16.216 -4.669 8.254 1.00 93.62 79 GLY A O 1
ATOM 635 N N . ALA A 1 80 ? -14.562 -3.670 7.104 1.00 94.38 80 ALA A N 1
ATOM 636 C CA . ALA A 1 80 ? -13.728 -4.864 6.974 1.00 94.38 80 ALA A CA 1
ATOM 637 C C . ALA A 1 80 ? -12.972 -5.213 8.272 1.00 94.38 80 ALA A C 1
ATOM 639 O O . ALA A 1 80 ? -12.440 -6.311 8.396 1.00 94.38 80 ALA A O 1
ATOM 640 N N . GLY A 1 81 ? -12.888 -4.293 9.244 1.00 95.06 81 GLY A N 1
ATOM 641 C CA . GLY A 1 81 ? -12.230 -4.554 10.532 1.00 95.06 81 GLY A CA 1
ATOM 642 C C . GLY A 1 81 ? -10.714 -4.793 10.448 1.00 95.06 81 GLY A C 1
ATOM 643 O O . GLY A 1 81 ? -10.128 -5.326 11.386 1.00 95.06 81 GLY A O 1
ATOM 644 N N . LEU A 1 82 ? -10.073 -4.401 9.341 1.00 95.38 82 LEU A N 1
ATOM 645 C CA . LEU A 1 82 ? -8.658 -4.685 9.053 1.00 95.38 82 LEU A CA 1
ATOM 646 C C . LEU A 1 82 ? -7.676 -3.682 9.672 1.00 95.38 82 LEU A C 1
ATOM 648 O O . LEU A 1 82 ? -6.465 -3.899 9.644 1.00 95.38 82 LEU A O 1
ATOM 652 N N . ILE A 1 83 ? -8.174 -2.577 10.228 1.00 97.00 83 ILE A N 1
ATOM 653 C CA . ILE A 1 83 ? -7.348 -1.572 10.891 1.00 97.00 83 ILE A CA 1
ATOM 654 C C . ILE A 1 83 ? -8.044 -1.030 12.139 1.00 97.00 83 ILE A C 1
ATOM 656 O O . ILE A 1 83 ? -9.257 -0.829 12.162 1.00 97.00 83 ILE A O 1
ATOM 660 N N . GLY A 1 84 ? -7.267 -0.786 13.197 1.00 96.56 84 GLY A N 1
ATOM 661 C CA . GLY A 1 84 ? -7.782 -0.160 14.415 1.00 96.56 84 GLY A CA 1
ATOM 662 C C . GLY A 1 84 ? -8.173 1.313 14.202 1.00 96.56 84 GLY A C 1
ATOM 663 O O . GLY A 1 84 ? -7.788 1.918 13.196 1.00 96.56 84 GLY A O 1
ATOM 664 N N . PRO A 1 85 ? -8.879 1.942 15.159 1.00 96.62 85 PRO A N 1
ATOM 665 C CA . PRO A 1 85 ? -9.175 3.374 15.111 1.00 96.62 85 PRO A CA 1
ATOM 666 C C . PRO A 1 85 ? -7.914 4.245 15.066 1.00 96.62 85 PRO A C 1
ATOM 668 O O . PRO A 1 85 ? -6.864 3.866 15.600 1.00 96.62 85 PRO A O 1
ATOM 671 N N . ILE A 1 86 ? -8.027 5.438 14.478 1.00 96.69 86 ILE A N 1
ATOM 672 C CA . ILE A 1 86 ? -6.970 6.462 14.501 1.00 96.69 86 ILE A CA 1
ATOM 673 C C . ILE A 1 86 ? -6.546 6.732 15.953 1.00 96.69 86 ILE A C 1
ATOM 675 O O . ILE A 1 86 ? -7.387 6.902 16.832 1.00 96.69 86 ILE A O 1
ATOM 679 N N . GLY A 1 87 ? -5.234 6.734 16.207 1.00 97.50 87 GLY A N 1
ATOM 680 C CA . GLY A 1 87 ? -4.656 6.971 17.536 1.00 97.50 87 GLY A CA 1
ATOM 681 C C . GLY A 1 87 ? -4.710 5.785 18.509 1.00 97.50 87 GLY A C 1
ATOM 682 O O . GLY A 1 87 ? -4.184 5.891 19.612 1.00 97.50 87 GLY A O 1
ATOM 683 N N . SER A 1 88 ? -5.303 4.649 18.127 1.00 98.31 88 SER A N 1
ATOM 684 C CA . SER A 1 88 ? -5.340 3.456 18.983 1.00 98.31 88 SER A CA 1
ATOM 685 C C . SER A 1 88 ? -4.034 2.655 18.945 1.00 98.31 88 SER A C 1
ATOM 687 O O . SER A 1 88 ? -3.362 2.580 17.913 1.00 98.31 88 SER A O 1
ATOM 689 N N . THR A 1 89 ? -3.731 1.946 20.038 1.00 98.62 89 THR A N 1
ATOM 690 C CA . THR A 1 89 ? -2.636 0.960 20.080 1.00 98.62 89 THR A CA 1
ATOM 691 C C . THR A 1 89 ? -2.803 -0.121 19.012 1.00 98.62 89 THR A C 1
ATOM 693 O O . THR A 1 89 ? -1.826 -0.519 18.388 1.00 98.62 89 THR A O 1
ATOM 696 N N . ALA A 1 90 ? -4.038 -0.558 18.740 1.00 97.75 90 ALA A N 1
ATOM 697 C CA . ALA A 1 90 ? -4.315 -1.554 17.705 1.00 97.75 90 ALA A CA 1
ATOM 698 C C . ALA A 1 90 ? -3.832 -1.089 16.320 1.00 97.75 90 ALA A C 1
ATOM 700 O O . ALA A 1 90 ? -3.153 -1.833 15.617 1.00 97.75 90 ALA A O 1
ATOM 701 N N . ARG A 1 91 ? -4.109 0.166 15.945 1.00 98.25 91 ARG A N 1
ATOM 702 C CA . ARG A 1 91 ? -3.599 0.747 14.695 1.00 98.25 91 ARG A CA 1
ATOM 703 C C . ARG A 1 91 ? -2.086 0.956 14.727 1.00 98.25 91 ARG A C 1
ATOM 705 O O . ARG A 1 91 ? -1.429 0.701 13.723 1.00 98.25 91 ARG A O 1
ATOM 712 N N . ALA A 1 92 ? -1.525 1.373 15.862 1.00 98.50 92 ALA A N 1
ATOM 713 C CA . ALA A 1 92 ? -0.076 1.523 16.004 1.00 98.50 92 ALA A CA 1
ATOM 714 C C . ALA A 1 92 ? 0.670 0.200 15.747 1.00 98.50 92 ALA A C 1
ATOM 716 O O . ALA A 1 92 ? 1.688 0.197 15.059 1.00 98.50 92 ALA A O 1
ATOM 717 N N . LEU A 1 93 ? 0.129 -0.930 16.216 1.00 98.44 93 LEU A N 1
ATOM 718 C CA . LEU A 1 93 ? 0.700 -2.255 15.953 1.00 98.44 93 LEU A CA 1
ATOM 719 C C . LEU A 1 93 ? 0.595 -2.659 14.475 1.00 98.44 93 LEU A C 1
ATOM 721 O O . LEU A 1 93 ? 1.535 -3.249 13.945 1.00 98.44 93 LEU A O 1
ATOM 725 N N . VAL A 1 94 ? -0.491 -2.298 13.781 1.00 98.06 94 VAL A N 1
ATOM 726 C CA . VAL A 1 94 ? -0.589 -2.482 12.319 1.00 98.06 94 VAL A CA 1
ATOM 727 C C . VAL A 1 94 ? 0.505 -1.685 11.610 1.00 98.06 94 VAL A C 1
ATOM 729 O O . VAL A 1 94 ? 1.228 -2.238 10.784 1.00 98.06 94 VAL A O 1
ATOM 732 N N . TYR A 1 95 ? 0.680 -0.407 11.959 1.00 98.44 95 TYR A N 1
ATOM 733 C CA . TYR A 1 95 ? 1.733 0.427 11.375 1.00 98.44 95 TYR A CA 1
ATOM 734 C C . TYR A 1 95 ? 3.127 -0.147 11.624 1.00 98.44 95 TYR A C 1
ATOM 736 O O . TYR A 1 95 ? 3.922 -0.211 10.690 1.00 98.44 95 TYR A O 1
ATOM 744 N N . GLN A 1 96 ? 3.404 -0.616 12.844 1.00 98.62 96 GLN A N 1
ATOM 745 C CA . GLN A 1 96 ? 4.673 -1.258 13.180 1.00 98.62 96 GLN A CA 1
ATOM 746 C C . GLN A 1 96 ? 4.969 -2.429 12.237 1.00 98.62 96 GLN A C 1
ATOM 748 O O . GLN A 1 96 ? 6.044 -2.476 11.645 1.00 98.62 96 GLN A O 1
ATOM 753 N N . TRP A 1 97 ? 4.014 -3.346 12.055 1.00 98.06 97 TRP A N 1
ATOM 754 C CA . TRP A 1 97 ? 4.205 -4.509 11.188 1.00 98.06 97 TRP A CA 1
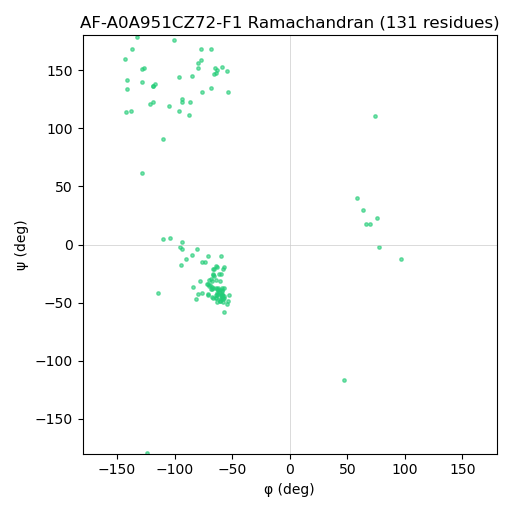ATOM 755 C C . TRP A 1 97 ? 4.313 -4.144 9.709 1.00 98.06 97 TRP A C 1
ATOM 757 O O . TRP A 1 97 ? 5.135 -4.724 9.004 1.00 98.06 97 TRP A O 1
ATOM 767 N N . VAL A 1 98 ? 3.540 -3.163 9.235 1.00 97.94 98 VAL A N 1
ATOM 768 C CA . VAL A 1 98 ? 3.624 -2.686 7.847 1.00 97.94 98 VAL A CA 1
ATOM 769 C C . VAL A 1 98 ? 4.987 -2.052 7.563 1.00 97.94 98 VAL A C 1
ATOM 771 O O . VAL A 1 98 ? 5.608 -2.367 6.547 1.00 97.94 98 VAL A O 1
ATOM 774 N N . VAL A 1 99 ? 5.475 -1.193 8.462 1.00 98.38 99 VAL A N 1
ATOM 775 C CA . VAL A 1 99 ? 6.786 -0.546 8.316 1.00 98.38 99 VAL A CA 1
ATOM 776 C C . VAL A 1 99 ? 7.906 -1.577 8.422 1.00 98.38 99 VAL A C 1
ATOM 778 O O . VAL A 1 99 ? 8.770 -1.601 7.551 1.00 98.38 99 VAL A O 1
ATOM 781 N N . PHE A 1 100 ? 7.862 -2.475 9.410 1.00 98.31 100 PHE A N 1
ATOM 782 C CA . PHE A 1 100 ? 8.836 -3.562 9.550 1.00 98.31 100 PHE A CA 1
ATOM 783 C C . PHE A 1 100 ? 8.891 -4.447 8.299 1.00 98.31 100 PHE A C 1
ATOM 785 O O . PHE A 1 100 ? 9.974 -4.759 7.806 1.00 98.31 100 PHE A O 1
ATOM 792 N N . ALA A 1 101 ? 7.731 -4.813 7.742 1.00 96.94 101 ALA A N 1
ATOM 793 C CA . ALA A 1 101 ? 7.670 -5.649 6.552 1.00 96.94 101 ALA A CA 1
ATOM 794 C C . ALA A 1 101 ? 8.416 -5.010 5.369 1.00 96.94 101 ALA A C 1
ATOM 796 O O . ALA A 1 101 ? 9.223 -5.669 4.717 1.00 96.94 101 ALA A O 1
ATOM 797 N N . VAL A 1 102 ? 8.178 -3.721 5.110 1.00 96.19 102 VAL A N 1
ATOM 798 C CA . VAL A 1 102 ? 8.784 -3.015 3.971 1.00 96.19 102 VAL A CA 1
ATOM 799 C C . VAL A 1 102 ? 10.250 -2.657 4.222 1.00 96.19 102 VAL A C 1
ATOM 801 O O . VAL A 1 102 ? 11.062 -2.783 3.306 1.00 96.19 102 VAL A O 1
ATOM 804 N N . ALA A 1 103 ? 10.585 -2.202 5.430 1.00 96.38 103 ALA A N 1
ATOM 805 C CA . ALA A 1 103 ? 11.917 -1.696 5.756 1.00 96.38 103 ALA A CA 1
ATOM 806 C C . ALA A 1 103 ? 12.929 -2.816 6.025 1.00 96.38 103 ALA A C 1
ATOM 808 O O . ALA A 1 103 ? 14.051 -2.750 5.531 1.00 96.38 103 ALA A O 1
ATOM 809 N N . GLU A 1 104 ? 12.522 -3.855 6.758 1.00 95.94 104 GLU A N 1
ATOM 810 C CA . GLU A 1 104 ? 13.446 -4.852 7.308 1.00 95.94 104 GLU A CA 1
ATOM 811 C C . GLU A 1 104 ? 13.254 -6.240 6.698 1.00 95.94 104 GLU A C 1
ATOM 813 O O . GLU A 1 104 ? 14.229 -6.916 6.380 1.00 95.94 104 GLU A O 1
ATOM 818 N N . LEU A 1 105 ? 12.008 -6.685 6.503 1.00 94.19 105 LEU A N 1
ATOM 819 C CA . LEU A 1 105 ? 11.735 -8.068 6.094 1.00 94.19 105 LEU A CA 1
ATOM 820 C C . LEU A 1 105 ? 11.905 -8.292 4.587 1.00 94.19 105 LEU A C 1
ATOM 822 O O . LEU A 1 105 ? 12.506 -9.277 4.158 1.00 94.19 105 LEU A O 1
ATOM 826 N N . GLU A 1 106 ? 11.353 -7.403 3.760 1.00 93.88 106 GLU A N 1
ATOM 827 C CA . GLU A 1 106 ? 11.267 -7.621 2.315 1.00 93.88 106 GLU A CA 1
ATOM 828 C C . GLU A 1 106 ? 12.629 -7.719 1.630 1.00 93.88 106 GLU A C 1
ATOM 830 O O . GLU A 1 106 ? 12.803 -8.550 0.741 1.00 93.88 106 GLU A O 1
ATOM 835 N N . GLY A 1 107 ? 13.587 -6.870 2.004 1.00 91.88 107 GLY A N 1
ATOM 836 C CA . GLY A 1 107 ? 14.913 -6.850 1.382 1.00 91.88 107 GLY A CA 1
ATOM 837 C C . GLY A 1 107 ? 15.624 -8.208 1.479 1.00 91.88 107 GLY A C 1
ATOM 838 O O . GLY A 1 107 ? 15.949 -8.791 0.439 1.00 91.88 107 GLY A O 1
ATOM 839 N N . PRO A 1 108 ? 15.840 -8.736 2.698 1.00 92.88 108 PRO A N 1
ATOM 840 C CA . PRO A 1 108 ? 16.382 -10.074 2.918 1.00 92.88 108 PRO A CA 1
ATOM 841 C C . PRO A 1 108 ? 15.528 -11.181 2.295 1.00 92.88 108 PRO A C 1
ATOM 843 O O . PRO A 1 108 ? 16.078 -12.056 1.633 1.00 92.88 108 PRO A O 1
ATOM 846 N N . LEU A 1 109 ? 14.198 -11.124 2.434 1.00 89.25 109 LEU A N 1
ATOM 847 C CA . LEU A 1 109 ? 13.306 -12.155 1.899 1.00 89.25 109 LEU A CA 1
ATOM 848 C C . LEU A 1 109 ? 13.418 -12.279 0.375 1.00 89.25 109 LEU A C 1
ATOM 850 O O . LEU A 1 109 ? 13.564 -13.380 -0.147 1.00 89.25 109 LEU A O 1
ATOM 854 N N . PHE A 1 110 ? 13.369 -11.164 -0.357 1.00 86.38 110 PHE A N 1
ATOM 855 C CA . PHE A 1 110 ? 13.472 -11.201 -1.817 1.00 86.38 110 PHE A CA 1
ATOM 856 C C . PHE A 1 110 ? 14.870 -11.582 -2.298 1.00 86.38 110 PHE A C 1
ATOM 858 O O . PHE A 1 110 ? 14.984 -12.210 -3.349 1.00 86.38 110 PHE A O 1
ATOM 865 N N . ARG A 1 111 ? 15.916 -11.245 -1.535 1.00 87.69 111 ARG A N 1
ATOM 866 C CA . ARG A 1 111 ? 17.267 -11.741 -1.807 1.00 87.69 111 ARG A CA 1
ATOM 867 C C . ARG A 1 111 ? 17.320 -13.261 -1.669 1.00 87.69 111 ARG A C 1
ATOM 869 O O . ARG A 1 111 ? 17.743 -13.929 -2.601 1.00 87.69 111 ARG A O 1
ATOM 876 N N . TRP A 1 112 ? 16.808 -13.795 -0.566 1.00 86.06 112 TRP A N 1
ATOM 877 C CA . TRP A 1 112 ? 16.776 -15.234 -0.325 1.00 86.06 112 TRP A CA 1
ATOM 878 C C . TRP A 1 112 ? 15.938 -15.987 -1.369 1.00 86.06 112 TRP A C 1
ATOM 880 O O . TRP A 1 112 ? 16.379 -16.998 -1.898 1.00 86.06 112 TRP A O 1
ATOM 890 N N . ILE A 1 113 ? 14.764 -15.466 -1.752 1.00 84.25 113 ILE A N 1
ATOM 891 C CA . ILE A 1 113 ? 13.939 -16.048 -2.830 1.00 84.25 113 ILE A CA 1
ATOM 892 C C . ILE A 1 113 ? 14.708 -16.097 -4.159 1.00 84.25 113 ILE A C 1
ATOM 894 O O . ILE A 1 113 ? 14.582 -17.067 -4.906 1.00 84.25 113 ILE A O 1
ATOM 898 N N . HIS A 1 114 ? 15.490 -15.060 -4.466 1.00 80.25 114 HIS A N 1
ATOM 899 C CA . HIS A 1 114 ? 16.329 -15.036 -5.662 1.00 80.25 114 HIS A CA 1
ATOM 900 C C . HIS A 1 114 ? 17.456 -16.074 -5.576 1.00 80.25 114 HIS A C 1
ATOM 902 O O . HIS A 1 114 ? 17.659 -16.822 -6.526 1.00 80.25 114 HIS A O 1
ATOM 908 N N . GLU A 1 115 ? 18.144 -16.158 -4.435 1.00 82.56 115 GLU A N 1
ATOM 909 C CA . GLU A 1 115 ? 19.209 -17.140 -4.171 1.00 82.56 115 GLU A CA 1
ATOM 910 C C . GLU A 1 115 ? 18.691 -18.585 -4.304 1.00 82.56 115 GLU A C 1
ATOM 912 O O . GLU A 1 115 ? 19.305 -19.404 -4.988 1.00 82.56 115 GLU A O 1
ATOM 917 N N . LEU A 1 116 ? 17.506 -18.880 -3.758 1.00 71.94 116 LEU A N 1
ATOM 918 C CA . LEU A 1 116 ? 16.847 -20.180 -3.909 1.00 71.94 116 LEU A CA 1
ATOM 919 C C . LEU A 1 116 ? 16.485 -20.504 -5.364 1.00 71.94 116 LEU A C 1
ATOM 921 O O . LEU A 1 116 ? 16.592 -21.656 -5.784 1.00 71.94 116 LEU A O 1
ATOM 925 N N . GLY A 1 117 ? 16.042 -19.505 -6.133 1.00 67.12 117 GLY A N 1
ATOM 926 C CA . GLY A 1 117 ? 15.710 -19.668 -7.550 1.00 67.12 117 GLY A CA 1
ATOM 927 C C . GLY A 1 117 ? 16.926 -19.972 -8.430 1.00 67.12 117 GLY A C 1
ATOM 928 O O . GLY A 1 117 ? 16.777 -20.614 -9.467 1.00 67.12 117 GLY A O 1
ATOM 929 N N . GLU A 1 118 ? 18.118 -19.556 -7.999 1.00 60.59 118 GLU A N 1
ATOM 930 C CA . GLU A 1 118 ? 19.397 -19.829 -8.666 1.00 60.59 118 GLU A CA 1
ATOM 931 C C . GLU A 1 118 ? 20.120 -21.075 -8.123 1.00 60.59 118 GLU A C 1
ATOM 933 O O . GLU A 1 118 ? 21.203 -21.415 -8.597 1.00 60.59 118 GLU A O 1
ATOM 938 N N . GLY A 1 119 ? 19.521 -21.797 -7.167 1.00 55.84 119 GLY A N 1
ATOM 939 C CA . GLY A 1 119 ? 20.104 -23.010 -6.586 1.00 55.84 119 GLY A CA 1
ATOM 940 C C . GLY A 1 119 ? 21.242 -22.750 -5.593 1.00 55.84 119 GLY A C 1
ATOM 941 O O . GLY A 1 119 ? 22.061 -23.638 -5.364 1.00 55.84 119 GLY A O 1
ATOM 942 N N . VAL A 1 120 ? 21.311 -21.557 -4.997 1.00 54.47 120 VAL A N 1
ATOM 943 C CA . VAL A 1 120 ? 22.316 -21.215 -3.985 1.00 54.47 120 VAL A CA 1
ATOM 944 C C . VAL A 1 120 ? 21.798 -21.625 -2.605 1.00 54.47 120 VAL A C 1
ATOM 946 O O . VAL A 1 120 ? 20.835 -21.057 -2.095 1.00 54.47 120 VAL A O 1
ATOM 949 N N . THR A 1 121 ? 22.426 -22.638 -2.004 1.00 53.91 121 THR A N 1
ATOM 950 C CA . THR A 1 121 ? 22.073 -23.159 -0.669 1.00 53.91 121 THR A CA 1
ATOM 951 C C . THR A 1 121 ? 22.819 -22.481 0.480 1.00 53.91 121 THR A C 1
ATOM 953 O O . THR A 1 121 ? 22.406 -22.640 1.623 1.00 53.91 121 THR A O 1
ATOM 956 N N . ASP A 1 122 ? 23.862 -21.697 0.194 1.00 57.00 122 ASP A N 1
ATOM 957 C CA . ASP A 1 122 ? 24.673 -21.014 1.209 1.00 57.00 122 ASP A CA 1
ATOM 958 C C . ASP A 1 122 ? 24.431 -19.502 1.163 1.00 57.00 122 ASP A C 1
ATOM 960 O O . ASP A 1 122 ? 25.092 -18.759 0.435 1.00 57.00 122 ASP A O 1
ATOM 964 N N . SER A 1 123 ? 23.453 -19.040 1.946 1.00 53.97 123 SER A N 1
ATOM 965 C CA . SER A 1 123 ? 23.211 -17.612 2.155 1.00 53.97 123 SER A CA 1
ATOM 966 C C . SER A 1 123 ? 23.951 -17.136 3.414 1.00 53.97 123 SER A C 1
ATOM 968 O O . SER A 1 123 ? 23.667 -17.652 4.498 1.00 53.97 123 SER A O 1
ATOM 970 N N . PRO A 1 124 ? 24.805 -16.093 3.345 1.00 54.91 124 PRO A N 1
ATOM 971 C CA . PRO A 1 124 ? 25.469 -15.496 4.516 1.00 54.91 124 PRO A CA 1
ATOM 972 C C .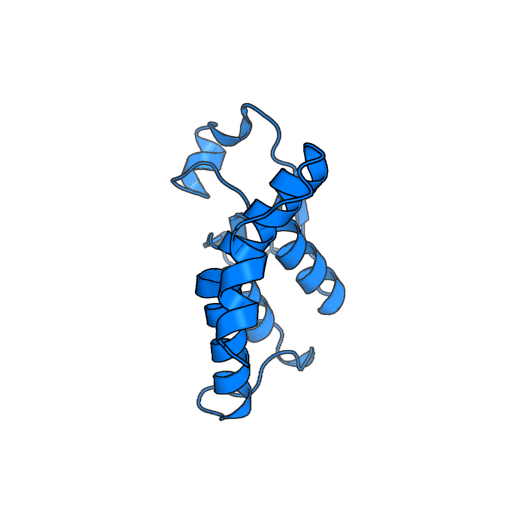 PRO A 1 124 ? 24.502 -14.937 5.576 1.00 54.91 124 PRO A C 1
ATOM 974 O O . PRO A 1 124 ? 24.916 -14.517 6.655 1.00 54.91 124 PRO A O 1
ATOM 977 N N . ALA A 1 125 ? 23.204 -14.860 5.261 1.00 57.19 125 ALA A N 1
ATOM 978 C CA . ALA A 1 125 ? 22.167 -14.503 6.219 1.00 57.19 125 ALA A CA 1
ATOM 979 C C . ALA A 1 125 ? 21.996 -15.562 7.321 1.00 57.19 125 ALA A C 1
ATOM 981 O O . ALA A 1 125 ? 21.590 -15.201 8.422 1.00 57.19 125 ALA A O 1
ATOM 982 N N . HIS A 1 126 ? 22.328 -16.830 7.046 1.00 54.84 126 HIS A N 1
ATOM 983 C CA . HIS A 1 126 ? 22.247 -17.922 8.016 1.00 54.84 126 HIS A CA 1
ATOM 984 C C . HIS A 1 126 ? 23.116 -17.648 9.257 1.00 54.84 126 HIS A C 1
ATOM 986 O O . HIS A 1 126 ? 22.647 -17.792 10.384 1.00 54.84 126 HIS A O 1
ATOM 992 N N . ASP A 1 127 ? 24.331 -17.132 9.056 1.00 52.97 127 ASP A N 1
ATOM 993 C CA . ASP A 1 127 ? 25.283 -16.878 10.144 1.00 52.97 127 ASP A CA 1
ATOM 994 C C . ASP A 1 127 ? 24.852 -15.704 11.038 1.00 52.97 127 ASP A C 1
ATOM 996 O O . ASP A 1 127 ? 24.995 -15.748 12.256 1.00 52.97 127 ASP A O 1
ATOM 1000 N N . ARG A 1 128 ? 24.211 -14.675 10.463 1.00 56.56 128 ARG A N 1
ATOM 1001 C CA . ARG A 1 128 ? 23.766 -13.486 11.218 1.00 56.56 128 ARG A CA 1
ATOM 1002 C C . ARG A 1 128 ? 22.681 -13.770 12.256 1.00 56.56 128 ARG A C 1
ATOM 1004 O O . ARG A 1 128 ? 22.568 -13.008 13.211 1.00 56.56 128 ARG A O 1
ATOM 1011 N N . PHE A 1 129 ? 21.863 -14.802 12.051 1.00 52.16 129 PHE A N 1
ATOM 1012 C CA . PHE A 1 129 ? 20.817 -15.188 13.005 1.00 52.16 129 PHE A CA 1
ATOM 1013 C C . PHE A 1 129 ? 21.274 -16.277 13.982 1.00 52.16 129 PHE A C 1
ATOM 1015 O O . PHE A 1 129 ? 20.648 -16.431 15.026 1.00 52.16 129 PHE A O 1
ATOM 1022 N N . ALA A 1 130 ? 22.360 -16.994 13.677 1.00 52.22 130 ALA A N 1
ATOM 1023 C CA . ALA A 1 130 ? 22.976 -17.947 14.599 1.00 52.22 130 ALA A CA 1
ATOM 1024 C C . ALA A 1 130 ? 23.693 -17.239 15.763 1.00 52.22 130 ALA A C 1
ATOM 1026 O O . ALA A 1 130 ? 23.639 -17.720 16.889 1.00 52.22 130 ALA A O 1
ATOM 1027 N N . ASP A 1 131 ? 24.279 -16.064 15.514 1.00 45.84 131 ASP A N 1
ATOM 1028 C CA . ASP A 1 131 ? 24.987 -15.265 16.530 1.00 45.84 131 ASP A CA 1
ATOM 1029 C C . ASP A 1 131 ? 24.056 -14.432 17.439 1.00 45.84 131 ASP A C 1
ATOM 1031 O O . ASP A 1 131 ? 24.517 -13.749 18.355 1.00 45.84 131 ASP A O 1
ATOM 1035 N N . ALA A 1 132 ? 22.746 -14.444 17.173 1.00 50.03 1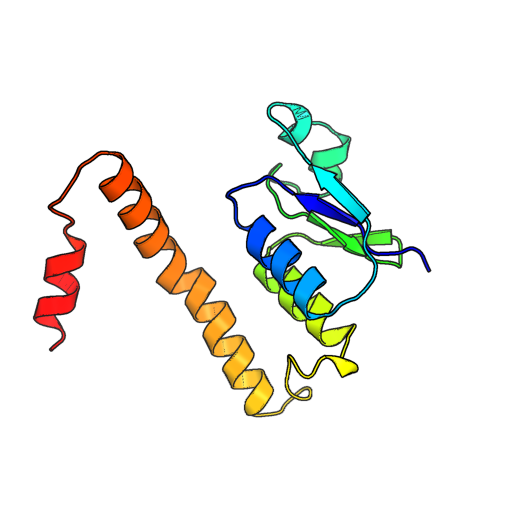32 ALA A N 1
ATOM 1036 C CA . ALA A 1 132 ? 21.743 -13.645 17.883 1.00 50.03 132 ALA A CA 1
ATOM 1037 C C . ALA A 1 132 ? 20.888 -14.454 18.886 1.00 50.03 132 ALA A C 1
ATOM 1039 O O . ALA A 1 132 ? 19.939 -13.899 19.446 1.00 50.03 132 ALA A O 1
ATOM 1040 N N . ALA A 1 133 ? 21.206 -15.738 19.097 1.00 40.91 133 ALA A N 1
ATOM 1041 C CA . ALA A 1 133 ? 20.552 -16.652 20.042 1.00 40.91 133 ALA A CA 1
ATOM 1042 C C . ALA A 1 133 ? 21.491 -17.018 21.201 1.00 40.91 133 ALA A C 1
ATOM 1044 O O . ALA A 1 133 ? 20.980 -17.148 22.337 1.00 40.91 133 ALA A O 1
#

Mean predicted aligned error: 6.89 Å

Nearest PDB structures (foldseek):
  4gf0-assembly1_A  TM=7.685E-01  e=2.799E-09  Sulfitobacter sp. NAS-14.1
  2x64-assembly2_A  TM=7.556E-01  e=1.249E-06  Xylella fastidiosa 9a5c
  4exj-assembly1_B  TM=8.942E-01  e=4.504E-05  Lodderomyces elongisporus NRRL YB-4239
  6mhb-assembly2_F  TM=7.744E-01  e=4.230E-05  Homo sapiens
  4dej-assembly2_C  TM=7.446E-01  e=4.797E-05  Idiomarina loihiensis L2TR